Protein AF-A0A7S0YWK9-F1 (afdb_monomer)

Sequence (121 aa):
LRKTRAVGCYPKQVGDRLAYEALEDVAMSVHDALRGQTRVPFCAFNGNLDVWVDLGDKRYGIEALQKYLGISEEKCCHMGDRFTHTGNDQRARYVAMTVWVTNPVETEDYLELFLQEMGVE

Nearest PDB structures (foldseek):
  6rmw-assembly1_B  TM=9.203E-01  e=8.667E-11  Plasmodium falciparum 3D7
  6rme-assembly1_C  TM=9.430E-01  e=5.080E-10  Plasmodium falciparum 3D7
  6rme-assembly1_A  TM=9.299E-01  e=4.758E-10  Plasmodium falciparum 3D7
  6rmw-assembly2_G  TM=9.333E-01  e=7.049E-10  Plasmodium falciparum 3D7
  6rn1-assembly1_A-2  TM=9.306E-01  e=7.049E-10  Plasmodium falciparum 3D7

InterPro domains:
  IPR009453 IMP-specific 5-nucleotidase [PF06437] (1-111)
  IPR009453 IMP-specific 5-nucleotidase [PTHR28213] (1-118)
  IPR023214 HAD superfamily [G3DSA:3.40.50.1000] (11-119)
  IPR036412 HAD-like superfamily [SSF56784] (45-105)

Foldseek 3Di:
DDDPFKDKFADPDPPDADDQVVLVVVLVVVCVVCVVVDPFDWAWARPSRMTMIGRDAVCVVVVVVCVVVVHAQARAEDEDEACDPRRRCVVNVVRHHYDYDDDVVVVVVVVVVVCVVVVND

Organism: NCBI:txid464990

Mean predicted aligned error: 3.83 Å

Solvent-accessible surface area (backbone atoms only — not comparable to full-atom values): 6914 Å² total; per-residue (Å²): 90,82,57,98,60,33,41,37,52,66,62,88,53,91,87,59,73,61,57,58,68,58,31,46,51,52,18,50,50,51,52,58,72,46,57,87,72,58,89,73,59,60,36,45,17,47,70,74,63,31,29,40,36,34,69,37,52,48,31,63,56,51,55,49,49,27,64,73,71,72,47,56,47,95,78,36,77,45,77,42,48,51,71,49,99,36,25,66,42,45,52,32,59,81,60,24,48,67,48,84,38,92,49,72,65,55,48,50,56,53,51,52,52,51,34,54,77,68,71,53,131

Radius of gyration: 16.88 Å; Cα contacts (8 Å, |Δi|>4): 163; chains: 1; bounding box: 36×34×45 Å

Secondary structure (DSSP, 8-state):
-B-SSEEEE--SSTT----HHHHHHHHHHHHHHHTTT--S-EEEEE-SS-EEEEES-HHHHHHHHHHHHT--GGG-EEEES--STT-SSTTGGGTSEEEE-SSHHHHHHHHHHHHHHTT--

Structure (mmCIF, N/CA/C/O backbone):
data_AF-A0A7S0YWK9-F1
#
_entry.id   AF-A0A7S0YWK9-F1
#
loop_
_atom_site.group_PDB
_atom_site.id
_atom_site.type_symbol
_atom_site.label_atom_id
_atom_site.label_alt_id
_atom_site.label_comp_id
_atom_site.label_asym_id
_atom_site.label_entity_id
_atom_site.label_seq_id
_atom_site.pdbx_PDB_ins_code
_atom_site.Cartn_x
_atom_site.Cartn_y
_atom_site.Cartn_z
_atom_site.occupancy
_atom_site.B_iso_or_equiv
_atom_site.auth_seq_id
_atom_site.auth_comp_id
_atom_site.auth_asym_id
_atom_site.auth_atom_id
_atom_site.pdbx_PDB_model_num
ATOM 1 N N . LEU A 1 1 ? 8.742 -12.601 -12.042 1.00 95.00 1 LEU A N 1
ATOM 2 C CA . LEU A 1 1 ? 8.827 -13.548 -10.907 1.00 95.00 1 LEU A CA 1
ATOM 3 C C . LEU A 1 1 ? 7.415 -13.922 -10.491 1.00 95.00 1 LEU A C 1
ATOM 5 O O . LEU A 1 1 ? 6.616 -13.023 -10.281 1.00 95.00 1 LEU A O 1
ATOM 9 N N . ARG A 1 2 ? 7.088 -15.212 -10.394 1.00 97.75 2 ARG A N 1
ATOM 10 C CA . ARG A 1 2 ? 5.771 -15.670 -9.926 1.00 97.75 2 ARG A CA 1
ATOM 11 C C . ARG A 1 2 ? 5.894 -16.200 -8.499 1.00 97.75 2 ARG A C 1
ATOM 13 O O . ARG A 1 2 ? 6.766 -17.018 -8.231 1.00 97.75 2 ARG A O 1
ATOM 20 N N . LYS A 1 3 ? 5.026 -15.728 -7.610 1.00 97.75 3 LYS A N 1
ATOM 21 C CA . LYS A 1 3 ? 4.834 -16.201 -6.233 1.00 97.75 3 LYS A CA 1
ATOM 22 C C . LYS A 1 3 ? 3.447 -16.849 -6.118 1.00 97.75 3 LYS A C 1
ATOM 24 O O . LYS A 1 3 ? 2.655 -16.809 -7.058 1.00 97.75 3 LYS A O 1
ATOM 29 N N . THR A 1 4 ? 3.126 -17.408 -4.952 1.00 97.75 4 THR A N 1
ATOM 30 C CA . THR A 1 4 ? 1.831 -18.064 -4.695 1.00 97.75 4 THR A CA 1
ATOM 31 C C . THR A 1 4 ? 0.629 -17.136 -4.910 1.00 97.75 4 THR A C 1
ATOM 33 O O . THR A 1 4 ? -0.391 -17.578 -5.428 1.00 97.75 4 THR A O 1
ATOM 36 N N . ARG A 1 5 ? 0.738 -15.858 -4.519 1.00 96.62 5 ARG A N 1
ATOM 37 C CA . ARG A 1 5 ? -0.351 -14.861 -4.591 1.00 96.62 5 ARG A CA 1
ATOM 38 C C . ARG A 1 5 ? 0.077 -13.531 -5.217 1.00 96.62 5 ARG A C 1
ATOM 40 O O . ARG A 1 5 ? -0.562 -12.516 -4.982 1.00 96.62 5 ARG A O 1
ATOM 47 N N . ALA A 1 6 ? 1.167 -13.545 -5.977 1.00 97.56 6 ALA A N 1
ATOM 48 C CA . ALA A 1 6 ? 1.706 -12.346 -6.599 1.00 97.56 6 ALA A CA 1
ATOM 49 C C . ALA A 1 6 ? 2.503 -12.676 -7.861 1.00 97.56 6 ALA A C 1
ATOM 51 O O . ALA A 1 6 ? 3.098 -13.754 -7.970 1.00 97.56 6 ALA A O 1
ATOM 52 N N . VAL A 1 7 ? 2.576 -11.734 -8.793 1.00 97.88 7 VAL A N 1
ATOM 53 C CA . VAL A 1 7 ? 3.496 -11.783 -9.932 1.00 97.88 7 VAL A CA 1
ATOM 54 C C . VAL A 1 7 ? 4.173 -10.429 -10.102 1.00 97.88 7 VAL A C 1
ATOM 56 O O . VAL A 1 7 ? 3.531 -9.399 -9.952 1.00 97.88 7 VAL A O 1
ATOM 59 N N . GLY A 1 8 ? 5.473 -10.436 -10.386 1.00 96.94 8 GLY A N 1
ATOM 60 C CA . GLY A 1 8 ? 6.278 -9.222 -10.516 1.00 96.94 8 GLY A CA 1
ATOM 61 C C . GLY A 1 8 ? 7.078 -9.161 -11.814 1.00 96.94 8 GLY A C 1
ATOM 62 O O . GLY A 1 8 ? 7.645 -10.173 -12.247 1.00 96.94 8 GLY A O 1
ATOM 63 N N . CYS A 1 9 ? 7.154 -7.977 -12.409 1.00 94.75 9 CYS A N 1
ATOM 64 C CA . CYS A 1 9 ? 8.068 -7.603 -13.484 1.00 94.75 9 CYS A CA 1
ATOM 65 C C . CYS A 1 9 ? 9.209 -6.779 -12.879 1.00 9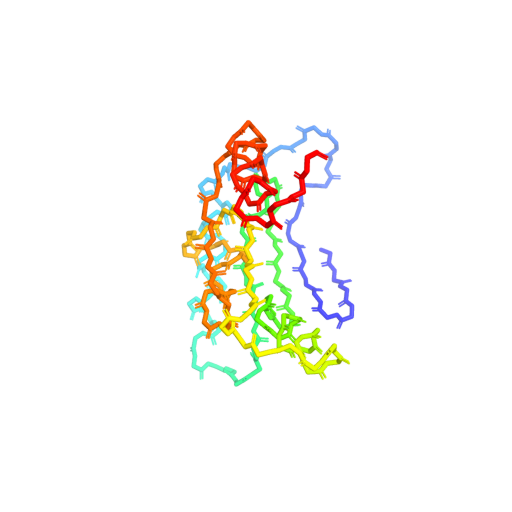4.75 9 CYS A C 1
ATOM 67 O O . CYS A 1 9 ? 8.946 -5.778 -12.226 1.00 94.75 9 CYS A O 1
ATOM 69 N N . TYR A 1 10 ? 10.457 -7.206 -13.059 1.00 94.44 10 TYR A N 1
ATOM 70 C CA . TYR A 1 10 ? 11.623 -6.600 -12.410 1.00 94.44 10 TYR A CA 1
ATOM 71 C C . TYR A 1 10 ? 12.865 -6.741 -13.308 1.00 94.44 10 TYR A C 1
ATOM 73 O O . TYR A 1 10 ? 12.918 -7.683 -14.115 1.00 94.44 10 TYR A O 1
ATOM 81 N N . PRO A 1 11 ? 13.861 -5.844 -13.191 1.00 93.69 11 PRO A N 1
ATOM 82 C CA . PRO A 1 11 ? 15.120 -5.958 -13.924 1.00 93.69 11 PRO A CA 1
ATOM 83 C C . PRO A 1 11 ? 15.876 -7.232 -13.523 1.00 93.69 11 PRO A C 1
ATOM 85 O O . PRO A 1 11 ? 15.973 -7.575 -12.345 1.00 93.69 11 PRO A O 1
ATOM 88 N N . LYS A 1 12 ? 16.414 -7.963 -14.509 1.00 90.75 12 LYS A N 1
ATOM 89 C CA . LYS A 1 12 ? 17.137 -9.222 -14.252 1.00 90.75 12 LYS A CA 1
ATOM 90 C C . LYS A 1 12 ? 18.590 -9.009 -13.835 1.00 90.75 12 LYS A C 1
ATOM 92 O O . LYS A 1 12 ? 19.122 -9.857 -13.123 1.00 90.75 12 LYS A O 1
ATOM 97 N N . GLN A 1 13 ? 19.233 -7.945 -14.314 1.00 92.38 13 GLN A N 1
ATOM 98 C CA . GLN A 1 13 ? 20.626 -7.645 -13.991 1.00 92.38 13 GLN A CA 1
ATOM 99 C C . GLN A 1 13 ? 20.698 -6.557 -12.922 1.00 92.38 13 GLN A C 1
ATOM 101 O O . GLN A 1 13 ? 19.857 -5.661 -12.856 1.00 92.38 13 GLN A O 1
ATOM 106 N N . VAL A 1 14 ? 21.712 -6.646 -12.065 1.00 84.25 14 VAL A N 1
ATOM 107 C CA . VAL A 1 14 ? 21.959 -5.638 -11.031 1.00 84.25 14 VAL A CA 1
ATOM 108 C C . VAL A 1 14 ? 22.387 -4.336 -11.705 1.00 84.25 14 VAL A C 1
ATOM 110 O O . VAL A 1 14 ? 23.319 -4.333 -12.500 1.00 84.25 14 VAL A O 1
ATOM 113 N N . GLY A 1 15 ? 21.720 -3.234 -11.363 1.00 86.00 15 GLY A N 1
ATOM 114 C CA . GLY A 1 15 ? 21.997 -1.907 -11.923 1.00 86.00 15 GLY A CA 1
ATOM 115 C C . GLY A 1 15 ? 21.112 -1.529 -13.112 1.00 86.00 15 GLY A C 1
ATOM 116 O O . GLY A 1 15 ? 20.970 -0.335 -13.379 1.00 86.00 15 GLY A O 1
ATOM 117 N N . ASP A 1 16 ? 20.454 -2.499 -13.755 1.00 91.44 16 ASP A N 1
ATOM 118 C CA . ASP A 1 16 ? 19.457 -2.215 -14.786 1.00 91.44 16 ASP A CA 1
ATOM 119 C C . ASP A 1 16 ? 18.263 -1.474 -14.182 1.00 91.44 16 ASP A C 1
ATOM 121 O O . ASP A 1 16 ? 17.774 -1.801 -13.095 1.00 91.44 16 ASP A O 1
ATOM 125 N N . ARG A 1 17 ? 17.761 -0.485 -14.924 1.00 91.94 17 ARG A N 1
ATOM 126 C CA . ARG A 1 17 ? 16.553 0.258 -14.576 1.00 91.94 17 ARG A CA 1
ATOM 127 C C . ARG A 1 17 ? 15.591 0.245 -15.745 1.00 91.94 17 ARG A C 1
ATOM 129 O O . ARG A 1 17 ? 15.970 0.513 -16.882 1.00 91.94 17 ARG A O 1
ATOM 136 N N . LEU A 1 18 ? 14.338 -0.051 -15.438 1.00 91.88 18 LEU A N 1
ATOM 137 C CA . LEU A 1 18 ? 13.230 0.200 -16.344 1.00 91.88 18 LEU A CA 1
ATOM 138 C C . LEU A 1 18 ? 12.832 1.672 -16.200 1.00 91.88 18 LEU A C 1
ATOM 140 O O . LEU A 1 18 ? 12.905 2.227 -15.103 1.00 91.88 18 LEU A O 1
ATOM 144 N N . ALA A 1 19 ? 12.454 2.310 -17.308 1.00 94.75 19 ALA A N 1
ATOM 145 C CA . ALA A 1 19 ? 11.955 3.682 -17.274 1.00 94.75 19 ALA A CA 1
ATOM 146 C C . ALA A 1 19 ? 10.701 3.753 -16.393 1.00 94.75 19 ALA A C 1
ATOM 148 O O . ALA A 1 19 ? 9.846 2.865 -16.464 1.00 94.75 19 ALA A O 1
ATOM 149 N N . TYR A 1 20 ? 10.586 4.802 -15.580 1.00 93.62 20 TYR A N 1
ATOM 150 C CA . TYR A 1 20 ? 9.477 4.954 -14.639 1.00 93.62 20 TYR A CA 1
ATOM 151 C C . TYR A 1 20 ? 8.124 4.939 -15.364 1.00 93.62 20 TYR A C 1
ATOM 153 O O . TYR A 1 20 ? 7.189 4.265 -14.944 1.00 93.62 20 TYR A O 1
ATOM 161 N N . GLU A 1 21 ? 8.052 5.617 -16.506 1.00 95.19 21 GLU A N 1
ATOM 162 C CA . GLU A 1 21 ? 6.875 5.710 -17.365 1.00 95.19 21 GLU A CA 1
ATOM 163 C C . GLU A 1 21 ? 6.478 4.347 -17.940 1.00 95.19 21 GLU A C 1
ATOM 165 O O . GLU A 1 21 ? 5.294 4.056 -18.075 1.00 95.19 21 GLU A O 1
ATOM 170 N N . ALA A 1 22 ? 7.454 3.480 -18.226 1.00 95.50 22 ALA A N 1
ATOM 171 C CA . ALA A 1 22 ? 7.178 2.118 -18.670 1.00 95.50 22 ALA A CA 1
ATOM 172 C C . ALA A 1 22 ? 6.607 1.258 -17.532 1.00 95.50 22 ALA A C 1
ATOM 174 O O . ALA A 1 22 ? 5.738 0.424 -17.766 1.00 95.50 22 ALA A O 1
ATOM 175 N N . LEU A 1 23 ? 7.064 1.460 -16.292 1.00 95.88 23 LEU A N 1
ATOM 176 C CA . LEU A 1 23 ? 6.503 0.774 -15.124 1.00 95.88 23 LEU A CA 1
ATOM 177 C C . LEU A 1 23 ? 5.068 1.243 -14.833 1.00 95.88 23 LEU A C 1
ATOM 179 O O . LEU A 1 23 ? 4.202 0.412 -14.554 1.00 95.88 23 LEU A O 1
ATOM 183 N N . GLU A 1 24 ? 4.796 2.545 -14.958 1.00 95.62 24 GLU A N 1
ATOM 184 C CA . GLU A 1 24 ? 3.433 3.093 -14.895 1.00 95.62 24 GLU A CA 1
ATOM 185 C C . GLU A 1 24 ? 2.523 2.467 -15.956 1.00 95.62 24 GLU A C 1
ATOM 187 O O . GLU A 1 24 ? 1.448 1.963 -15.625 1.00 95.62 24 GLU A O 1
ATOM 192 N N . ASP A 1 25 ? 2.976 2.436 -17.212 1.00 96.69 25 ASP A N 1
ATOM 193 C CA . ASP A 1 25 ? 2.210 1.874 -18.325 1.00 96.69 25 ASP A CA 1
ATOM 194 C C . ASP A 1 25 ? 1.907 0.383 -18.123 1.00 96.69 25 ASP A C 1
ATOM 196 O O . ASP A 1 25 ? 0.774 -0.058 -18.321 1.00 96.69 25 ASP A O 1
ATOM 200 N N . VAL A 1 26 ? 2.874 -0.398 -17.628 1.00 96.88 26 VAL A N 1
ATOM 201 C CA . VAL A 1 26 ? 2.660 -1.816 -17.298 1.00 96.88 26 VAL A CA 1
ATOM 202 C C . VAL A 1 26 ? 1.616 -1.973 -16.190 1.00 96.88 26 VAL A C 1
ATOM 204 O O . VAL A 1 26 ? 0.705 -2.794 -16.327 1.00 96.88 26 VAL A O 1
ATOM 207 N N . ALA A 1 27 ? 1.704 -1.201 -15.102 1.00 96.62 27 ALA A N 1
ATOM 208 C CA . ALA A 1 27 ? 0.735 -1.281 -14.008 1.00 96.62 27 ALA A CA 1
ATOM 209 C C . ALA A 1 27 ? -0.681 -0.888 -14.473 1.00 96.62 27 ALA A C 1
ATOM 211 O O . ALA A 1 27 ? -1.650 -1.593 -14.175 1.00 96.62 27 ALA A O 1
ATOM 212 N N . MET A 1 28 ? -0.809 0.191 -15.252 1.00 96.50 28 MET A N 1
ATOM 213 C CA . MET A 1 28 ? -2.083 0.633 -15.830 1.00 96.50 28 MET A CA 1
ATOM 214 C C . MET A 1 28 ? -2.658 -0.381 -16.823 1.00 96.50 28 MET A C 1
ATOM 216 O O . MET A 1 28 ? -3.854 -0.674 -16.771 1.00 96.50 28 MET A O 1
ATOM 220 N N . SER A 1 29 ? -1.815 -0.962 -17.676 1.00 97.19 29 SER A N 1
ATOM 221 C CA . SER A 1 29 ? -2.212 -1.982 -18.649 1.00 97.19 29 SER A CA 1
ATOM 222 C C . SER A 1 29 ? -2.770 -3.230 -17.969 1.00 97.19 29 SER A C 1
ATOM 224 O O . SER A 1 29 ? -3.771 -3.782 -18.420 1.00 97.19 29 SER A O 1
ATOM 226 N N . VAL A 1 30 ? -2.180 -3.663 -16.847 1.00 96.38 30 VAL A N 1
ATOM 227 C CA . VAL A 1 30 ? -2.724 -4.781 -16.058 1.00 96.38 30 VAL A CA 1
ATOM 228 C C . VAL A 1 30 ? -4.092 -4.430 -15.472 1.00 96.38 30 VAL A C 1
ATOM 230 O O . VAL A 1 30 ? -5.008 -5.254 -15.532 1.00 96.38 30 VAL A O 1
ATOM 233 N N . HIS A 1 31 ? -4.253 -3.220 -14.924 1.00 94.25 31 HIS A N 1
ATOM 234 C CA . HIS A 1 31 ? -5.546 -2.766 -14.399 1.00 94.25 31 HIS A CA 1
ATOM 235 C C . HIS A 1 31 ? -6.636 -2.772 -15.464 1.00 94.25 31 HIS A C 1
ATOM 237 O O . HIS A 1 31 ? -7.746 -3.220 -15.182 1.00 94.25 31 HIS A O 1
ATOM 243 N N . ASP A 1 32 ? -6.334 -2.280 -16.664 1.00 95.69 32 ASP A N 1
ATOM 244 C CA . ASP A 1 32 ? -7.290 -2.247 -17.769 1.00 95.69 32 ASP A CA 1
ATOM 245 C C . ASP A 1 32 ? -7.616 -3.657 -18.277 1.00 95.69 32 ASP A C 1
ATOM 247 O O . ASP A 1 32 ? -8.785 -4.034 -18.351 1.00 95.69 32 ASP A O 1
ATOM 251 N N . ALA A 1 33 ? -6.594 -4.491 -18.493 1.00 96.31 33 ALA A N 1
ATOM 252 C CA . ALA A 1 33 ? -6.764 -5.859 -18.976 1.00 96.31 33 ALA A CA 1
ATOM 253 C C . ALA A 1 33 ? -7.585 -6.745 -18.024 1.00 96.31 33 ALA A C 1
ATOM 255 O O . ALA A 1 33 ? -8.312 -7.628 -18.476 1.00 96.31 33 ALA A O 1
ATOM 256 N N . LEU A 1 34 ? -7.480 -6.534 -16.708 1.00 94.69 34 LEU A N 1
ATOM 257 C CA . LEU A 1 34 ? -8.232 -7.297 -15.705 1.00 94.69 34 LEU A CA 1
ATOM 258 C C . LEU A 1 34 ? -9.582 -6.663 -15.343 1.00 94.69 34 LEU A C 1
ATOM 260 O O . LEU A 1 34 ? -10.392 -7.293 -14.651 1.00 94.69 34 LEU A O 1
ATOM 264 N N . ARG A 1 35 ? -9.862 -5.438 -15.805 1.00 90.69 35 ARG A N 1
ATOM 265 C CA . ARG A 1 35 ? -11.101 -4.720 -15.494 1.00 90.69 35 ARG A CA 1
ATOM 266 C C . ARG A 1 35 ? -12.311 -5.504 -15.997 1.00 90.69 35 ARG A C 1
ATOM 268 O O . ARG A 1 35 ? -12.448 -5.791 -17.180 1.00 90.69 35 ARG A O 1
ATOM 275 N N . GLY A 1 36 ? -13.205 -5.867 -15.078 1.00 91.50 36 GLY A N 1
ATOM 276 C CA . GLY A 1 36 ? -14.413 -6.639 -15.391 1.00 91.50 36 GLY A CA 1
ATOM 277 C C . GLY A 1 36 ? -14.169 -8.111 -15.751 1.00 91.50 36 GLY A C 1
ATOM 278 O O . GLY A 1 36 ? -15.135 -8.859 -15.867 1.00 91.50 36 GLY A O 1
ATOM 279 N N . GLN A 1 37 ? -12.911 -8.550 -15.864 1.00 94.56 37 GLN A N 1
ATOM 280 C CA . GLN A 1 37 ? -12.554 -9.940 -16.170 1.00 94.56 37 GLN A CA 1
ATOM 281 C C . GLN A 1 37 ? -12.525 -10.831 -14.924 1.00 94.56 37 GLN A C 1
ATOM 283 O O . GLN A 1 37 ? -12.631 -12.051 -15.016 1.00 94.56 37 GLN A O 1
ATOM 288 N N . THR A 1 38 ? -12.376 -10.237 -13.739 1.00 93.12 38 THR A N 1
ATOM 289 C CA . THR A 1 38 ? -12.314 -10.967 -12.472 1.00 93.12 38 THR A CA 1
ATOM 290 C C . THR A 1 38 ? -13.048 -10.230 -11.361 1.00 93.12 38 THR A C 1
ATOM 292 O O . THR A 1 38 ? -13.150 -9.004 -11.355 1.00 93.12 38 THR A O 1
ATOM 295 N N . ARG A 1 39 ? -13.559 -11.002 -10.398 1.00 92.50 39 ARG A N 1
ATOM 296 C CA . ARG A 1 39 ? -14.094 -10.495 -9.124 1.00 92.50 39 ARG A CA 1
ATOM 297 C C . ARG A 1 39 ? -13.091 -10.621 -7.980 1.00 92.50 39 ARG A C 1
ATOM 299 O O . ARG A 1 39 ? -13.368 -10.154 -6.881 1.00 92.50 39 ARG A O 1
ATOM 306 N N . VAL A 1 40 ? -11.960 -11.288 -8.218 1.00 92.88 40 VAL A N 1
ATOM 307 C CA . VAL A 1 40 ? -10.892 -11.421 -7.228 1.00 92.88 40 VAL A CA 1
ATOM 308 C C . VAL A 1 40 ? -10.215 -10.058 -7.080 1.00 92.88 40 VAL A C 1
ATOM 310 O O . VAL A 1 40 ? -9.733 -9.530 -8.083 1.00 92.88 40 VAL A O 1
ATOM 313 N N . PRO A 1 41 ? -10.168 -9.482 -5.868 1.00 93.56 41 PRO A N 1
ATOM 314 C CA . PRO A 1 41 ? -9.462 -8.231 -5.635 1.00 93.56 41 PRO A CA 1
ATOM 315 C C . PRO A 1 41 ? -7.974 -8.383 -5.945 1.00 93.56 41 PRO A C 1
ATOM 317 O O . PRO A 1 41 ? -7.372 -9.414 -5.635 1.00 93.56 41 PRO A O 1
ATOM 320 N N . PHE A 1 42 ? -7.378 -7.355 -6.534 1.00 95.06 42 PHE A N 1
ATOM 321 C CA . PHE A 1 42 ? -5.955 -7.322 -6.838 1.00 95.06 42 PHE A CA 1
ATOM 322 C C . PHE A 1 42 ? -5.423 -5.891 -6.778 1.00 95.06 42 PHE A C 1
ATOM 324 O O . PHE A 1 42 ? -6.182 -4.924 -6.887 1.00 95.06 42 PHE A O 1
ATOM 331 N N . CYS A 1 43 ? -4.106 -5.770 -6.658 1.00 95.19 43 CYS A N 1
ATOM 332 C CA . CYS A 1 43 ? -3.391 -4.508 -6.721 1.00 95.19 43 CYS A CA 1
ATOM 333 C C . CYS A 1 43 ? -2.215 -4.652 -7.688 1.00 95.19 43 CYS A C 1
ATOM 335 O O . CYS A 1 43 ? -1.243 -5.335 -7.377 1.00 95.19 43 CYS A O 1
ATOM 337 N N . ALA A 1 44 ? -2.323 -4.036 -8.869 1.00 96.44 44 ALA A N 1
ATOM 338 C CA . ALA A 1 44 ? -1.184 -3.814 -9.753 1.00 96.44 44 ALA A CA 1
ATOM 339 C C . ALA A 1 44 ? -0.573 -2.446 -9.432 1.00 96.44 44 ALA A C 1
ATOM 341 O O . ALA A 1 44 ? -1.282 -1.439 -9.473 1.00 96.44 44 ALA A O 1
ATOM 342 N N . PHE A 1 45 ? 0.709 -2.397 -9.088 1.00 96.81 45 PHE A N 1
ATOM 343 C CA . PHE A 1 45 ? 1.346 -1.156 -8.661 1.00 96.81 45 PHE A CA 1
ATOM 344 C C . PHE A 1 45 ? 2.777 -1.010 -9.165 1.00 96.81 45 PHE A C 1
ATOM 346 O O . PHE A 1 45 ? 3.495 -1.995 -9.351 1.00 96.81 45 PHE A O 1
ATOM 353 N N .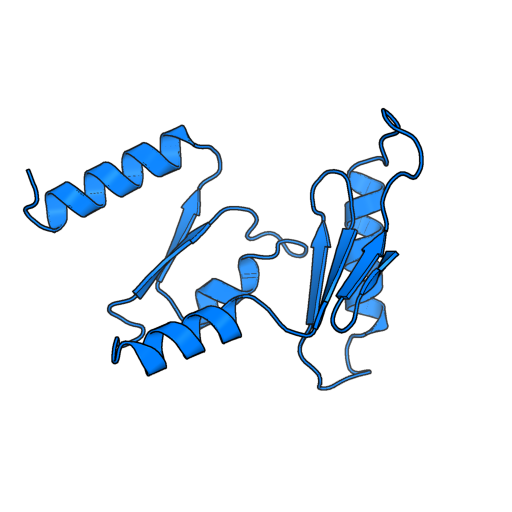 ASN A 1 46 ? 3.176 0.245 -9.366 1.00 95.50 46 ASN A N 1
ATOM 354 C CA . ASN A 1 46 ? 4.543 0.627 -9.693 1.00 95.50 46 ASN A CA 1
ATOM 355 C C . ASN A 1 46 ? 5.357 0.768 -8.397 1.00 95.50 46 ASN A C 1
ATOM 357 O O . ASN A 1 46 ? 5.131 1.685 -7.607 1.00 95.50 46 ASN A O 1
ATOM 361 N N . GLY A 1 47 ? 6.313 -0.135 -8.187 1.00 92.38 47 GLY A N 1
ATOM 362 C CA . GLY A 1 47 ? 7.248 -0.134 -7.062 1.00 92.38 47 GLY A CA 1
ATOM 363 C C . GLY A 1 47 ? 8.484 0.742 -7.291 1.00 92.38 47 GLY A C 1
ATOM 364 O O . GLY A 1 47 ? 9.500 0.555 -6.627 1.00 92.38 47 GLY A O 1
ATOM 365 N N . ASN A 1 48 ? 8.424 1.683 -8.241 1.00 90.38 48 ASN A N 1
ATOM 366 C CA . ASN A 1 48 ? 9.488 2.600 -8.671 1.00 90.38 48 ASN A CA 1
ATOM 367 C C . ASN A 1 48 ? 10.608 1.946 -9.503 1.00 90.38 48 ASN A C 1
ATOM 369 O O . ASN A 1 48 ? 11.095 2.549 -10.454 1.00 90.38 48 ASN A O 1
ATOM 373 N N . LEU A 1 49 ? 11.015 0.718 -9.170 1.00 92.62 49 LEU A N 1
ATOM 374 C CA . LEU A 1 49 ? 12.027 -0.052 -9.915 1.00 92.62 49 LEU A CA 1
ATOM 375 C C . LEU A 1 49 ? 11.492 -1.377 -10.474 1.00 92.62 49 LEU A C 1
ATOM 377 O O . LEU A 1 49 ? 12.186 -2.065 -11.225 1.00 92.62 49 LEU A O 1
ATOM 381 N N . ASP A 1 50 ? 10.269 -1.736 -10.107 1.00 95.19 50 ASP A N 1
ATOM 382 C CA . ASP A 1 50 ? 9.573 -2.940 -10.525 1.00 95.19 50 ASP A CA 1
ATOM 383 C C . ASP A 1 50 ? 8.058 -2.687 -10.589 1.00 95.19 50 ASP A C 1
ATOM 385 O O . ASP A 1 50 ? 7.557 -1.630 -10.205 1.00 95.19 50 ASP A O 1
ATOM 389 N N . VAL A 1 51 ? 7.319 -3.653 -11.129 1.00 97.00 51 VAL A N 1
ATOM 390 C CA . VAL A 1 51 ? 5.856 -3.695 -11.044 1.00 97.00 51 VAL A CA 1
ATOM 391 C C . VAL A 1 51 ? 5.459 -4.998 -10.392 1.00 97.00 51 VAL A C 1
ATOM 393 O O . VAL A 1 51 ? 5.944 -6.062 -10.784 1.00 97.00 51 VAL A O 1
ATOM 396 N N . TRP A 1 52 ? 4.523 -4.925 -9.457 1.00 97.38 52 TRP A N 1
ATOM 397 C CA . TRP A 1 52 ? 3.932 -6.093 -8.821 1.00 97.38 52 TRP A CA 1
ATOM 398 C C . TRP A 1 52 ? 2.423 -6.102 -8.990 1.00 97.38 52 TRP A C 1
ATOM 400 O O . TRP A 1 52 ? 1.776 -5.061 -9.047 1.00 97.38 52 TRP A O 1
ATOM 410 N N . VAL A 1 53 ? 1.879 -7.310 -9.091 1.00 97.19 53 VAL A N 1
ATOM 411 C CA . VAL A 1 53 ? 0.450 -7.593 -9.113 1.00 97.19 53 VAL A CA 1
ATOM 412 C C . VAL A 1 53 ? 0.170 -8.582 -7.996 1.00 97.19 53 VAL A C 1
ATOM 414 O O . VAL A 1 53 ? 0.491 -9.769 -8.121 1.00 97.19 53 VAL A O 1
ATOM 417 N N . ASP A 1 54 ? -0.416 -8.088 -6.915 1.00 96.81 54 ASP A N 1
ATOM 418 C CA . ASP A 1 54 ? -0.774 -8.876 -5.741 1.00 96.81 54 ASP A CA 1
ATOM 419 C C . ASP A 1 54 ? -2.254 -9.268 -5.783 1.00 96.81 54 ASP A C 1
ATOM 421 O O . ASP A 1 54 ? -3.106 -8.491 -6.215 1.00 96.81 54 ASP A O 1
ATOM 425 N N . LEU A 1 55 ? -2.577 -10.481 -5.322 1.00 96.06 55 LEU A N 1
ATOM 426 C CA . LEU A 1 55 ? -3.956 -10.879 -5.036 1.00 96.06 55 LEU A CA 1
ATOM 427 C C . LEU A 1 55 ? -4.371 -10.295 -3.682 1.00 96.06 55 LEU A C 1
ATOM 429 O O . LEU A 1 55 ? -3.888 -10.735 -2.636 1.00 96.06 55 LEU A O 1
ATOM 433 N N . GLY A 1 56 ? -5.298 -9.344 -3.713 1.00 94.62 56 GLY A N 1
ATOM 434 C CA . GLY A 1 56 ? -5.663 -8.484 -2.591 1.00 94.62 56 GLY A CA 1
ATOM 435 C C . GLY A 1 56 ? -5.142 -7.054 -2.745 1.00 94.62 56 GLY A C 1
ATOM 436 O O . GLY A 1 56 ? -4.406 -6.724 -3.670 1.00 94.62 56 GLY A O 1
ATOM 437 N N . ASP A 1 57 ? -5.559 -6.199 -1.819 1.00 94.31 57 ASP A N 1
ATOM 438 C CA . ASP A 1 57 ? -5.087 -4.826 -1.658 1.00 94.31 57 ASP A CA 1
ATOM 439 C C . ASP A 1 57 ? -4.960 -4.504 -0.157 1.00 94.31 57 ASP A C 1
ATOM 441 O O . ASP A 1 57 ? -5.399 -5.285 0.698 1.00 94.31 57 ASP A O 1
ATOM 445 N N . LYS A 1 58 ? -4.336 -3.368 0.179 1.00 95.50 58 LYS A N 1
ATOM 446 C CA . LYS A 1 58 ? -4.045 -3.005 1.576 1.00 95.50 58 LYS A CA 1
ATOM 447 C C . LYS A 1 58 ? -5.297 -2.846 2.446 1.00 95.50 58 LYS A C 1
ATOM 449 O O . LYS A 1 58 ? -5.200 -3.076 3.651 1.00 95.50 58 LYS A O 1
ATOM 454 N N . ARG A 1 59 ? -6.470 -2.541 1.868 1.00 96.19 59 ARG A N 1
ATOM 455 C CA . ARG A 1 59 ? -7.720 -2.418 2.638 1.00 96.19 59 ARG A CA 1
ATOM 456 C C . ARG A 1 59 ? -8.008 -3.697 3.418 1.00 96.19 59 ARG A C 1
ATOM 458 O O . ARG A 1 59 ? -8.289 -3.616 4.605 1.00 96.19 59 ARG A O 1
ATOM 465 N N . TYR A 1 60 ? -7.882 -4.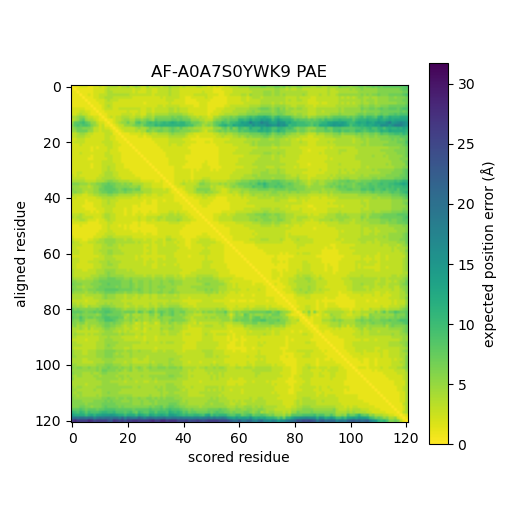864 2.786 1.00 96.19 60 TYR A N 1
ATOM 466 C CA . TYR A 1 60 ? -8.209 -6.133 3.446 1.00 96.19 60 TYR A CA 1
ATOM 467 C C . TYR A 1 60 ? -7.309 -6.420 4.651 1.00 96.19 60 TYR A C 1
ATOM 469 O O . TYR A 1 60 ? -7.750 -7.025 5.625 1.00 96.19 60 TYR A O 1
ATOM 477 N N . GLY A 1 61 ? -6.046 -5.987 4.594 1.00 96.44 61 GLY A N 1
ATOM 478 C CA . GLY A 1 61 ? -5.129 -6.083 5.728 1.00 96.44 61 GLY A CA 1
ATOM 479 C C . GLY A 1 61 ? -5.543 -5.164 6.876 1.00 96.44 61 GLY A C 1
ATOM 480 O O . GLY A 1 61 ? -5.556 -5.593 8.028 1.00 96.44 61 GLY A O 1
ATOM 481 N N . ILE A 1 62 ? -5.935 -3.929 6.557 1.00 97.69 62 ILE A N 1
ATOM 482 C CA . ILE A 1 62 ? -6.392 -2.939 7.538 1.00 97.69 62 ILE A CA 1
ATOM 483 C C . ILE A 1 62 ? -7.696 -3.397 8.207 1.00 97.69 62 ILE A C 1
ATOM 485 O O . ILE A 1 62 ? -7.748 -3.459 9.433 1.00 97.69 62 ILE A O 1
ATOM 489 N N . GLU A 1 63 ? -8.704 -3.813 7.435 1.00 97.56 63 GLU A N 1
ATOM 490 C CA . GLU A 1 63 ? -9.972 -4.351 7.959 1.00 97.56 63 GLU A CA 1
ATOM 491 C C . GLU A 1 63 ? -9.739 -5.574 8.860 1.00 97.56 63 GLU A C 1
ATOM 493 O O . GLU A 1 63 ? -10.360 -5.722 9.916 1.00 97.56 63 GLU A O 1
ATOM 498 N N . ALA A 1 64 ? -8.818 -6.464 8.466 1.00 97.94 64 ALA A N 1
ATOM 499 C CA . ALA A 1 64 ? -8.468 -7.629 9.269 1.00 97.94 64 ALA A CA 1
ATOM 500 C C . ALA A 1 64 ? -7.846 -7.230 10.616 1.00 97.94 64 ALA A C 1
ATOM 502 O O . ALA A 1 64 ? -8.213 -7.806 11.641 1.00 97.94 64 ALA A O 1
ATOM 503 N N . LEU A 1 65 ? -6.948 -6.239 10.630 1.00 98.19 65 LEU A N 1
ATOM 504 C CA . LEU A 1 65 ? -6.335 -5.714 11.854 1.00 98.19 65 LEU A CA 1
ATOM 505 C C . LEU A 1 65 ? -7.357 -5.006 12.748 1.00 98.19 65 LEU A C 1
ATOM 507 O O . LEU A 1 65 ? -7.398 -5.275 13.946 1.00 98.19 65 LEU A O 1
ATOM 511 N N . GLN A 1 66 ? -8.217 -4.164 12.174 1.00 98.12 66 GLN A N 1
ATOM 512 C CA . GLN A 1 66 ? -9.313 -3.499 12.884 1.00 98.12 66 GLN A CA 1
ATOM 513 C C . GLN A 1 66 ? -10.222 -4.514 13.579 1.00 98.12 66 GLN A C 1
ATOM 515 O O . GLN A 1 66 ? -10.458 -4.421 14.784 1.00 98.12 66 GLN A O 1
ATOM 520 N N . LYS A 1 67 ? -10.659 -5.548 12.848 1.00 98.06 67 LYS A N 1
ATOM 521 C CA . LYS A 1 67 ? -11.482 -6.628 13.401 1.00 98.06 67 LYS A CA 1
ATOM 522 C C . LYS A 1 67 ? -10.752 -7.414 14.487 1.00 98.06 67 LYS A C 1
ATOM 524 O O . LYS A 1 67 ? -11.359 -7.744 15.502 1.00 98.06 67 LYS A O 1
ATOM 529 N N . TYR A 1 68 ? -9.480 -7.737 14.268 1.00 98.31 68 TYR A N 1
ATOM 530 C CA . TYR A 1 68 ? -8.676 -8.504 15.218 1.00 98.31 68 TYR A CA 1
ATOM 531 C C . TYR A 1 68 ? -8.463 -7.749 16.537 1.00 98.31 68 TYR A C 1
ATOM 533 O O . TYR A 1 68 ? -8.552 -8.349 17.604 1.00 98.31 68 TYR A O 1
ATOM 541 N N . LEU A 1 69 ? -8.224 -6.437 16.467 1.00 98.19 69 LEU A N 1
ATOM 542 C CA . LEU A 1 69 ? -7.980 -5.579 17.629 1.00 98.19 69 LEU A CA 1
ATOM 543 C C . LEU A 1 69 ? -9.264 -5.004 18.252 1.00 98.19 69 LEU A C 1
ATOM 545 O O . LEU A 1 69 ? -9.200 -4.395 19.316 1.00 98.19 69 LEU A O 1
ATOM 549 N N . GLY A 1 70 ? -10.422 -5.169 17.605 1.00 97.69 70 GLY A N 1
ATOM 550 C CA . GLY A 1 70 ? -11.679 -4.557 18.045 1.00 97.69 70 GLY A CA 1
ATOM 551 C C . GLY A 1 70 ? -11.693 -3.028 17.908 1.00 97.69 70 GLY A C 1
ATOM 552 O O . GLY A 1 70 ? -12.337 -2.346 18.703 1.00 97.69 70 GLY A O 1
ATOM 553 N N . ILE A 1 71 ? -10.969 -2.486 16.924 1.00 97.12 71 ILE A N 1
ATOM 554 C CA . ILE A 1 71 ? -10.859 -1.046 16.653 1.00 97.12 71 ILE A CA 1
ATOM 555 C C . ILE A 1 71 ? -11.828 -0.680 15.525 1.00 97.12 71 ILE A C 1
ATOM 557 O O . ILE A 1 71 ? -11.818 -1.307 14.469 1.00 97.12 71 ILE A O 1
ATOM 561 N N . SER A 1 72 ? -12.664 0.337 15.737 1.00 94.81 72 SER A N 1
ATOM 562 C CA . SER A 1 72 ? -13.535 0.895 14.694 1.00 94.81 72 SER A CA 1
ATOM 563 C C . SER A 1 72 ? -12.733 1.683 13.658 1.00 94.81 72 SER A C 1
ATOM 565 O O . SER A 1 72 ? -11.731 2.303 14.009 1.00 94.81 72 SER A O 1
ATOM 567 N N . GLU A 1 73 ? -13.223 1.758 12.420 1.00 93.62 73 GLU A N 1
ATOM 568 C CA . GLU A 1 73 ? -12.594 2.533 11.335 1.00 93.62 73 GLU A CA 1
ATOM 569 C C . GLU A 1 73 ? -12.290 3.986 11.743 1.00 93.62 73 GLU A C 1
ATOM 571 O O . GLU A 1 73 ? -11.204 4.491 11.483 1.00 93.62 73 GLU A O 1
ATOM 576 N N . GLU A 1 74 ? -13.191 4.622 12.498 1.00 93.44 74 GLU A N 1
ATOM 577 C CA . GLU A 1 74 ? -13.047 6.011 12.975 1.00 93.44 74 GLU A CA 1
ATOM 578 C C . GLU A 1 74 ? -11.918 6.215 13.996 1.00 93.44 74 GLU A C 1
ATOM 580 O O . GLU A 1 74 ? -11.510 7.338 14.277 1.00 93.44 74 GLU A O 1
ATOM 585 N N . LYS A 1 75 ? -11.400 5.121 14.560 1.00 93.75 75 LYS A N 1
ATOM 586 C CA . LYS A 1 75 ? -10.256 5.107 15.481 1.00 93.75 75 LYS A CA 1
ATOM 587 C C . LYS A 1 75 ? -8.999 4.544 14.814 1.00 93.75 75 LYS A C 1
ATOM 589 O O . LYS A 1 75 ? -8.048 4.181 15.500 1.00 93.75 75 LYS A O 1
ATOM 594 N N . CYS A 1 76 ? -9.005 4.424 13.489 1.00 95.88 76 CYS A N 1
ATOM 595 C CA . CYS A 1 76 ? -7.903 3.898 12.705 1.00 95.88 76 CYS A CA 1
ATOM 596 C C . CYS A 1 76 ? -7.415 4.962 11.718 1.00 95.88 76 CYS A C 1
ATOM 598 O O . CYS A 1 76 ? -8.174 5.448 10.879 1.00 95.88 76 CYS A O 1
ATOM 600 N N . CYS A 1 77 ? -6.127 5.293 11.810 1.00 95.25 77 CYS A N 1
ATOM 601 C CA . CYS A 1 77 ? -5.436 6.146 10.855 1.00 95.25 77 CYS A CA 1
ATOM 602 C C . CYS A 1 77 ? -4.372 5.320 10.125 1.00 95.25 77 CYS A C 1
ATOM 604 O O . CYS A 1 77 ? -3.548 4.652 10.750 1.00 95.25 77 CYS A O 1
ATOM 606 N N . HIS A 1 78 ? -4.404 5.356 8.801 1.00 96.75 78 HIS A N 1
ATOM 607 C CA . HIS A 1 78 ? -3.378 4.827 7.926 1.00 96.75 78 HIS A CA 1
ATOM 608 C C . HIS A 1 78 ? -2.516 5.987 7.416 1.00 96.75 78 HIS A C 1
ATOM 610 O O . HIS A 1 78 ? -3.022 6.954 6.855 1.00 96.75 78 HIS A O 1
ATOM 616 N N . MET A 1 79 ? -1.204 5.881 7.582 1.00 96.75 79 MET A N 1
ATOM 617 C CA . MET A 1 79 ? -0.244 6.804 6.985 1.00 96.75 79 MET A CA 1
ATOM 618 C C . MET A 1 79 ? 0.519 6.060 5.896 1.00 96.75 79 MET A C 1
ATOM 620 O O . MET A 1 79 ? 1.013 4.956 6.136 1.00 96.75 79 MET A O 1
ATOM 624 N N . GLY A 1 80 ? 0.586 6.643 4.705 1.00 95.19 80 GLY A N 1
ATOM 625 C CA . GLY A 1 80 ? 1.221 6.005 3.560 1.00 95.19 80 GLY A CA 1
ATOM 626 C C . GLY A 1 80 ? 1.649 7.002 2.497 1.00 95.19 80 GLY A C 1
ATOM 627 O O . GLY A 1 80 ? 1.314 8.189 2.541 1.00 95.19 80 GLY A O 1
ATOM 628 N N . ASP A 1 81 ? 2.381 6.498 1.517 1.00 91.06 81 ASP A N 1
ATOM 629 C CA . ASP A 1 81 ? 2.746 7.206 0.302 1.00 91.06 81 ASP A CA 1
ATO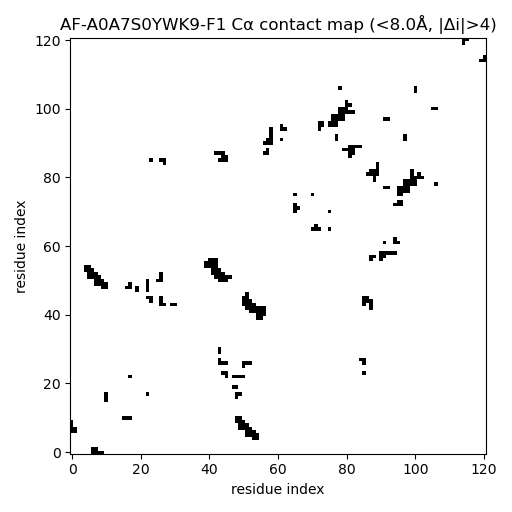M 630 C C . ASP A 1 81 ? 2.047 6.561 -0.905 1.00 91.06 81 ASP A C 1
ATOM 632 O O . ASP A 1 81 ? 1.309 5.596 -0.773 1.00 91.06 81 ASP A O 1
ATOM 636 N N . ARG A 1 82 ? 2.205 7.111 -2.114 1.00 84.12 82 ARG A N 1
ATOM 637 C CA . ARG A 1 82 ? 1.644 6.511 -3.347 1.00 84.12 82 ARG A CA 1
ATOM 638 C C . ARG A 1 82 ? 0.114 6.299 -3.328 1.00 84.12 82 ARG A C 1
ATOM 640 O O . ARG A 1 82 ? -0.391 5.207 -3.576 1.00 84.12 82 ARG A O 1
ATOM 647 N N . PHE A 1 83 ? -0.655 7.383 -3.203 1.00 85.00 83 PHE A N 1
ATOM 648 C CA . PHE A 1 83 ? -2.114 7.385 -3.450 1.00 85.00 83 PHE A CA 1
ATOM 649 C C . PHE A 1 83 ? -2.512 7.611 -4.925 1.00 85.00 83 PHE A C 1
ATOM 651 O O . PHE A 1 83 ? -3.668 7.921 -5.237 1.00 85.00 83 PHE A O 1
ATOM 658 N N . THR A 1 84 ? -1.563 7.443 -5.851 1.00 86.56 84 THR A N 1
ATOM 659 C CA . THR A 1 84 ? -1.775 7.542 -7.303 1.00 86.56 84 THR A CA 1
ATOM 660 C C . THR A 1 84 ? -2.625 6.378 -7.836 1.00 86.56 84 THR A C 1
ATOM 662 O O . THR A 1 84 ? -2.945 5.433 -7.118 1.00 86.56 84 THR A O 1
ATOM 665 N N . HIS A 1 85 ? -3.021 6.431 -9.113 1.00 83.12 85 HIS A N 1
ATOM 666 C CA . HIS A 1 85 ? -3.827 5.375 -9.753 1.00 83.12 85 HIS A CA 1
ATOM 667 C C . HIS A 1 85 ? -3.158 3.990 -9.740 1.00 83.12 85 HIS A C 1
ATOM 669 O O . HIS A 1 85 ? -3.844 2.973 -9.707 1.00 83.12 85 HIS A O 1
ATOM 675 N N . THR A 1 86 ? -1.830 3.965 -9.751 1.00 90.06 86 THR A N 1
ATOM 676 C CA . THR A 1 86 ? -0.961 2.780 -9.731 1.00 90.06 86 THR A CA 1
ATOM 677 C C . THR A 1 86 ? -0.275 2.594 -8.379 1.00 90.06 86 THR A C 1
ATOM 679 O O . THR A 1 86 ? 0.695 1.849 -8.269 1.00 90.06 86 THR A O 1
ATOM 682 N N . GLY A 1 87 ? -0.739 3.298 -7.350 1.00 90.31 87 GLY A N 1
ATOM 683 C CA . GLY A 1 87 ? -0.181 3.238 -6.013 1.00 90.31 87 GLY A CA 1
ATOM 684 C C . GLY A 1 87 ? -0.865 2.183 -5.143 1.00 90.31 87 GLY A C 1
ATOM 685 O O . GLY A 1 87 ? -2.071 1.944 -5.250 1.00 90.31 87 GLY A O 1
ATOM 686 N N . ASN A 1 88 ? -0.097 1.530 -4.276 1.00 92.50 88 ASN A N 1
ATOM 687 C CA . ASN A 1 88 ? -0.568 0.418 -3.448 1.00 92.50 88 ASN A CA 1
ATOM 688 C C . ASN A 1 88 ? -1.355 0.859 -2.201 1.00 92.50 88 ASN A C 1
ATOM 690 O O . ASN A 1 88 ? -2.147 0.069 -1.683 1.00 92.50 88 ASN A O 1
ATOM 694 N N . ASP A 1 89 ? -1.200 2.101 -1.739 1.00 94.44 89 ASP A N 1
ATOM 695 C CA . ASP A 1 89 ? -1.949 2.640 -0.594 1.00 94.44 89 ASP A CA 1
ATOM 696 C C . ASP A 1 89 ? -3.320 3.197 -0.967 1.00 94.44 89 ASP A C 1
ATOM 698 O O . ASP A 1 89 ? -4.180 3.362 -0.105 1.00 94.44 89 ASP A O 1
ATOM 702 N N . GLN A 1 90 ? -3.606 3.377 -2.262 1.00 91.81 90 GLN A N 1
ATOM 703 C CA . GLN A 1 90 ? -4.845 4.000 -2.727 1.00 91.81 90 GLN A CA 1
ATOM 704 C C . GLN A 1 90 ? -6.119 3.399 -2.105 1.00 91.81 90 GLN A C 1
ATOM 706 O O . GLN A 1 90 ? -7.089 4.116 -1.848 1.00 91.81 90 GLN A O 1
ATOM 711 N N . ARG A 1 91 ? -6.139 2.079 -1.877 1.00 94.56 91 ARG A N 1
ATOM 712 C CA . ARG A 1 91 ? -7.306 1.371 -1.333 1.00 94.56 91 ARG A CA 1
ATOM 713 C C . ARG A 1 91 ? -7.464 1.502 0.183 1.00 94.56 91 ARG A C 1
ATOM 715 O O . ARG A 1 91 ? -8.577 1.304 0.660 1.00 94.56 91 ARG A O 1
ATOM 722 N N . ALA A 1 92 ? -6.424 1.887 0.920 1.00 95.62 92 ALA A N 1
ATOM 723 C CA . ALA A 1 92 ? -6.486 2.047 2.372 1.00 95.62 92 ALA A CA 1
ATOM 724 C C . ALA A 1 92 ? -7.516 3.104 2.809 1.00 95.62 92 ALA A C 1
ATOM 726 O O . ALA A 1 92 ? -8.251 2.888 3.770 1.00 95.62 92 ALA A O 1
ATOM 727 N N . ARG A 1 93 ? -7.669 4.181 2.026 1.00 93.94 93 ARG A N 1
ATOM 728 C CA . ARG A 1 93 ? -8.620 5.277 2.296 1.00 93.94 93 ARG A CA 1
ATOM 729 C C . ARG A 1 93 ? -10.091 4.866 2.362 1.00 93.94 93 ARG A C 1
ATOM 731 O O . ARG A 1 93 ? -10.923 5.665 2.768 1.00 93.94 93 ARG A O 1
ATOM 738 N N . TYR A 1 94 ? -10.437 3.672 1.875 1.00 94.94 94 TYR A N 1
ATOM 739 C CA . TYR A 1 94 ? -11.817 3.188 1.926 1.00 94.94 94 TYR A CA 1
ATOM 740 C C . TYR A 1 94 ? -12.210 2.653 3.303 1.00 94.94 94 TYR A C 1
ATOM 742 O O . TYR A 1 94 ? -13.395 2.423 3.505 1.00 94.94 94 TYR A O 1
ATOM 750 N N . VAL A 1 95 ? -11.242 2.412 4.195 1.00 96.56 95 VAL A N 1
ATOM 751 C CA . VAL A 1 95 ? -11.470 1.722 5.479 1.00 96.56 95 VAL A CA 1
ATOM 752 C C . VAL A 1 95 ? -10.733 2.344 6.660 1.00 96.56 95 VAL A C 1
ATOM 754 O O . VAL A 1 95 ? -10.829 1.853 7.778 1.00 96.56 95 VAL A O 1
ATOM 757 N N . ALA A 1 96 ? -9.962 3.404 6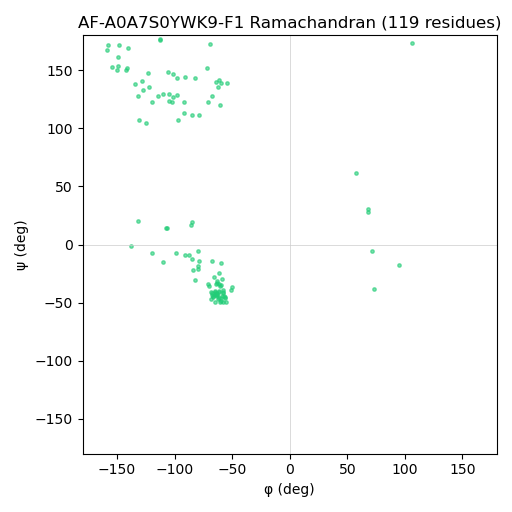.437 1.00 96.69 96 ALA A N 1
ATOM 758 C CA . ALA A 1 96 ? -9.293 4.143 7.495 1.00 96.69 96 ALA A CA 1
ATOM 759 C C . ALA A 1 96 ? -9.139 5.610 7.097 1.00 96.69 96 ALA A C 1
ATOM 761 O O . ALA A 1 96 ? -8.949 5.931 5.915 1.00 96.69 96 ALA A O 1
ATOM 762 N N . MET A 1 97 ? -9.135 6.490 8.101 1.00 95.19 97 MET A N 1
ATOM 763 C CA . MET A 1 97 ? -8.621 7.845 7.917 1.00 95.19 97 MET A CA 1
ATOM 764 C C . MET A 1 97 ? -7.204 7.755 7.371 1.00 95.19 97 MET A C 1
ATOM 766 O O . MET A 1 97 ? -6.450 6.866 7.754 1.00 95.19 97 MET A O 1
ATOM 770 N N . THR A 1 98 ? -6.859 8.615 6.421 1.00 95.38 98 THR A N 1
ATOM 771 C CA . THR A 1 98 ? -5.621 8.456 5.662 1.00 95.38 98 THR A CA 1
ATOM 772 C C . THR A 1 98 ? -4.838 9.754 5.599 1.00 95.38 98 THR A C 1
ATOM 774 O O . THR A 1 98 ? -5.375 10.771 5.163 1.00 95.38 98 THR A O 1
ATOM 777 N N . VAL A 1 99 ? -3.560 9.689 5.970 1.00 96.44 99 VAL A N 1
ATOM 778 C CA . VAL A 1 99 ? -2.584 10.760 5.755 1.00 96.44 99 VAL A CA 1
ATOM 779 C C . VAL A 1 99 ? -1.669 10.370 4.603 1.00 96.44 99 VAL A C 1
ATOM 781 O O . VAL A 1 99 ? -1.029 9.317 4.632 1.00 96.44 99 VAL A O 1
ATOM 784 N N . TRP A 1 100 ? -1.621 11.229 3.586 1.00 96.12 100 TRP A N 1
ATOM 785 C CA . TRP A 1 100 ? -0.697 11.083 2.469 1.00 96.12 100 TRP A CA 1
ATOM 786 C C . TRP A 1 100 ? 0.585 11.855 2.769 1.00 96.12 100 TRP A C 1
ATOM 788 O O . TRP A 1 100 ? 0.568 13.082 2.805 1.00 96.12 100 TRP A O 1
ATOM 798 N N . VAL A 1 101 ? 1.683 11.119 2.941 1.00 95.81 101 VAL A N 1
ATOM 799 C CA . VAL A 1 101 ? 3.039 11.661 3.075 1.00 95.81 101 VAL A CA 1
ATOM 800 C C . VAL A 1 101 ? 3.855 11.438 1.800 1.00 95.81 101 VAL A C 1
ATOM 802 O O . VAL A 1 101 ? 3.656 10.466 1.065 1.00 95.81 101 VAL A O 1
ATOM 805 N N . THR A 1 102 ? 4.777 12.349 1.508 1.00 93.75 102 THR A N 1
ATOM 806 C CA . THR A 1 102 ? 5.631 12.306 0.308 1.00 93.75 102 THR A CA 1
ATOM 807 C C . THR A 1 102 ? 7.091 11.994 0.616 1.00 93.75 102 THR A C 1
ATOM 809 O O . THR A 1 102 ? 7.855 11.661 -0.293 1.00 93.75 102 THR A O 1
ATOM 812 N N . ASN A 1 103 ? 7.491 12.098 1.883 1.00 94.38 103 ASN A N 1
ATOM 813 C CA . ASN A 1 103 ? 8.857 11.883 2.333 1.00 94.38 103 ASN A CA 1
ATOM 814 C C . ASN A 1 103 ? 8.908 11.550 3.844 1.00 94.38 103 ASN A C 1
ATOM 816 O O . ASN A 1 103 ? 7.906 11.715 4.547 1.00 94.38 103 ASN A O 1
ATOM 820 N N . PRO A 1 104 ? 10.061 11.082 4.358 1.00 97.06 104 PRO A N 1
ATOM 821 C CA . PRO A 1 104 ? 10.203 10.729 5.771 1.00 97.06 104 PRO A CA 1
ATOM 822 C C . PRO A 1 104 ? 10.033 11.900 6.748 1.00 97.06 104 PRO A C 1
ATOM 824 O O . PRO A 1 104 ? 9.520 11.680 7.835 1.00 97.06 104 PRO A O 1
ATOM 827 N N . VAL A 1 105 ? 10.397 13.130 6.369 1.00 97.75 105 VAL A N 1
ATOM 828 C CA . VAL A 1 105 ? 10.252 14.301 7.255 1.00 97.75 105 VAL A CA 1
ATOM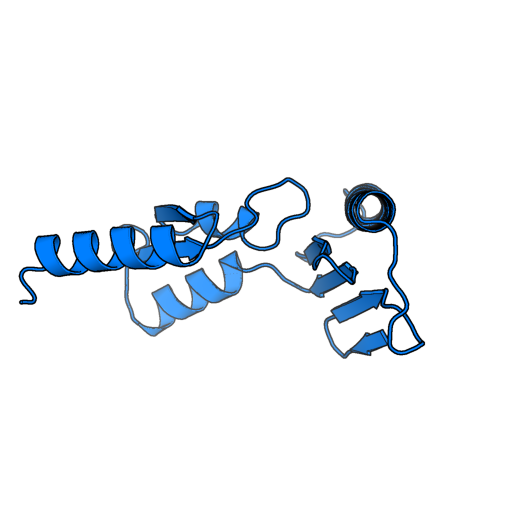 829 C C . VAL A 1 105 ? 8.776 14.597 7.510 1.00 97.75 105 VAL A C 1
ATOM 831 O O . VAL A 1 105 ? 8.369 14.727 8.653 1.00 97.75 105 VAL A O 1
ATOM 834 N N . GLU A 1 106 ? 7.936 14.566 6.470 1.00 97.00 106 GLU A N 1
ATOM 835 C CA . GLU A 1 106 ? 6.481 14.696 6.657 1.00 97.00 106 GLU 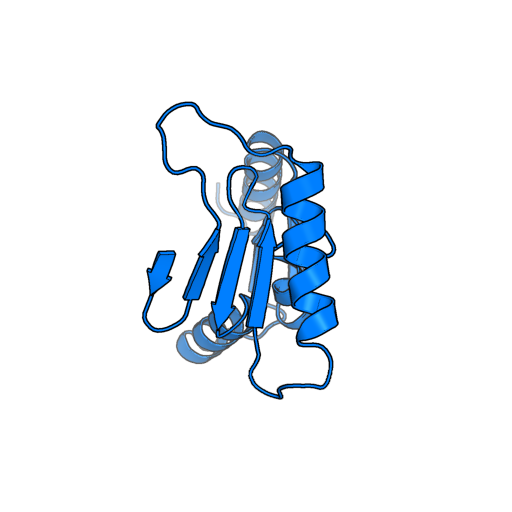A CA 1
ATOM 836 C C . GLU A 1 106 ? 5.915 13.583 7.550 1.00 97.00 106 GLU A C 1
ATOM 838 O O . GLU A 1 106 ? 4.988 13.815 8.319 1.00 97.00 106 GLU A O 1
ATOM 843 N N . THR A 1 107 ? 6.468 12.369 7.460 1.00 97.62 107 THR A N 1
ATOM 844 C CA . THR A 1 107 ? 6.074 11.265 8.351 1.00 97.62 107 THR A CA 1
ATOM 845 C C .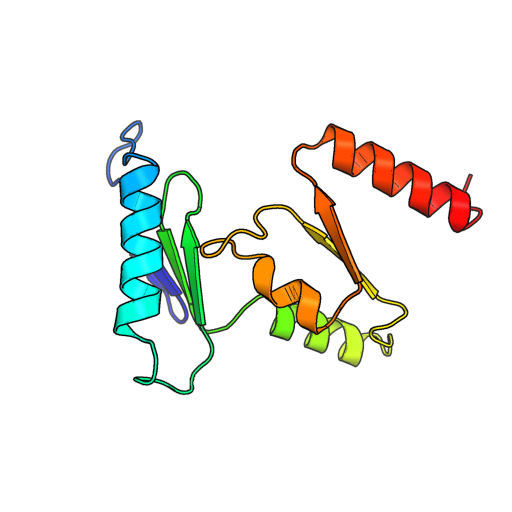 THR A 1 107 ? 6.365 11.617 9.808 1.00 97.62 107 THR A C 1
ATOM 847 O O . THR A 1 107 ? 5.499 11.422 10.655 1.00 97.62 107 THR A O 1
ATOM 850 N N . GLU A 1 108 ? 7.555 12.146 10.094 1.00 97.56 108 GLU A N 1
ATOM 851 C CA . GLU A 1 108 ? 7.950 12.593 11.434 1.00 97.56 108 GLU A CA 1
ATOM 852 C C . GLU A 1 108 ? 7.028 13.709 11.939 1.00 97.56 108 GLU A C 1
ATOM 854 O O . GLU A 1 108 ? 6.437 13.555 13.007 1.00 97.56 108 GLU A O 1
ATOM 859 N N . ASP A 1 109 ? 6.793 14.747 11.131 1.00 96.88 109 ASP A N 1
ATOM 860 C CA . ASP A 1 109 ? 5.940 15.886 11.495 1.00 96.88 109 ASP A CA 1
ATOM 861 C C . ASP A 1 109 ? 4.519 15.444 11.903 1.00 96.88 109 ASP A C 1
ATOM 863 O O . ASP A 1 109 ? 3.969 15.892 12.913 1.00 96.88 109 ASP A O 1
ATOM 867 N N . TYR A 1 110 ? 3.903 14.530 11.140 1.00 96.88 110 TYR A N 1
ATOM 868 C CA . TYR A 1 110 ? 2.571 14.016 11.478 1.00 96.88 110 TYR A CA 1
ATOM 869 C C . TYR A 1 110 ? 2.578 13.098 12.703 1.00 96.88 110 TYR A C 1
ATOM 871 O O . TYR A 1 110 ? 1.605 13.090 13.458 1.00 96.88 110 TYR A O 1
ATOM 879 N N . LEU A 1 111 ? 3.639 12.315 12.913 1.00 95.75 111 LEU A N 1
ATOM 880 C CA . LEU A 1 111 ? 3.758 11.475 14.105 1.00 95.75 111 LEU A CA 1
ATOM 881 C C . LEU A 1 111 ? 3.917 12.325 15.370 1.00 95.75 111 LEU A C 1
ATOM 883 O O . LEU A 1 111 ? 3.262 12.029 16.368 1.00 95.75 111 LEU A O 1
ATOM 887 N N . GLU A 1 112 ? 4.714 13.393 15.323 1.00 96.25 112 GLU A N 1
ATOM 888 C CA . GLU A 1 112 ? 4.833 14.354 16.425 1.00 96.25 112 GLU A CA 1
ATOM 889 C C . GLU A 1 112 ? 3.483 15.003 16.744 1.00 96.25 112 GLU A C 1
ATOM 891 O O . GLU A 1 112 ? 3.071 15.024 17.906 1.00 96.25 112 GLU A O 1
ATOM 896 N N . LEU A 1 113 ? 2.747 15.445 15.717 1.00 95.06 113 LEU A N 1
ATOM 897 C CA . LEU A 1 113 ? 1.399 15.991 15.882 1.00 95.06 113 LEU A CA 1
ATOM 898 C C . LEU A 1 113 ? 0.457 14.987 16.567 1.00 95.06 113 LEU A C 1
ATOM 900 O O . LEU A 1 113 ? -0.283 15.347 17.480 1.00 95.06 113 LEU A O 1
ATOM 904 N N . PHE A 1 114 ? 0.482 13.717 16.156 1.00 93.56 114 PHE A N 1
ATOM 905 C CA . PHE A 1 114 ? -0.366 12.686 16.756 1.00 93.56 114 PHE A CA 1
ATOM 906 C C . PHE A 1 114 ? -0.021 12.416 18.220 1.00 93.56 114 PHE A C 1
ATOM 908 O O . PHE A 1 114 ? -0.931 12.262 19.033 1.00 93.56 114 PHE A O 1
ATOM 915 N N . LEU A 1 115 ? 1.266 12.371 18.571 1.00 93.88 115 LEU A N 1
ATOM 916 C CA . LEU A 1 115 ? 1.704 12.169 19.954 1.00 93.88 115 LEU A CA 1
ATOM 917 C C . LEU A 1 115 ? 1.263 13.327 20.858 1.00 93.88 115 LEU A C 1
ATOM 919 O O . LEU A 1 115 ? 0.723 13.080 21.940 1.00 93.88 115 LEU A O 1
ATOM 923 N N . GLN A 1 116 ? 1.398 14.566 20.375 1.00 94.75 116 GLN A N 1
ATOM 924 C CA . GLN A 1 116 ? 0.945 15.767 21.081 1.00 94.75 116 GLN A CA 1
ATOM 925 C C . GLN A 1 116 ? -0.566 15.734 21.348 1.00 94.75 116 GLN A C 1
ATOM 927 O O . GLN A 1 116 ? -0.994 15.924 22.486 1.00 94.75 116 GLN A O 1
ATOM 932 N N . GLU A 1 117 ? -1.378 15.421 20.335 1.00 92.19 117 GLU A N 1
ATOM 933 C CA . GLU A 1 117 ? -2.840 15.320 20.478 1.00 92.19 117 GLU A CA 1
ATOM 934 C C . GLU A 1 117 ? -3.272 14.160 21.392 1.00 92.19 117 GLU A C 1
ATOM 936 O O . GLU A 1 117 ? -4.308 14.225 22.056 1.00 92.19 117 GLU A O 1
ATOM 941 N N . MET A 1 118 ? -2.471 13.095 21.470 1.00 90.75 118 MET A N 1
ATOM 942 C CA . MET A 1 118 ? -2.705 11.975 22.385 1.00 90.75 118 MET A CA 1
ATOM 943 C C . MET A 1 118 ? -2.254 12.255 23.828 1.00 90.75 118 MET A C 1
ATOM 945 O O . MET A 1 118 ? -2.504 11.424 24.704 1.00 90.75 118 MET A O 1
ATOM 949 N N . GLY A 1 119 ? -1.614 13.399 24.094 1.00 91.56 119 GLY A N 1
ATOM 950 C CA . GLY A 1 119 ? -1.085 13.750 25.414 1.00 91.56 119 GLY A CA 1
ATOM 951 C C . GLY A 1 119 ? 0.094 12.876 25.848 1.00 91.56 119 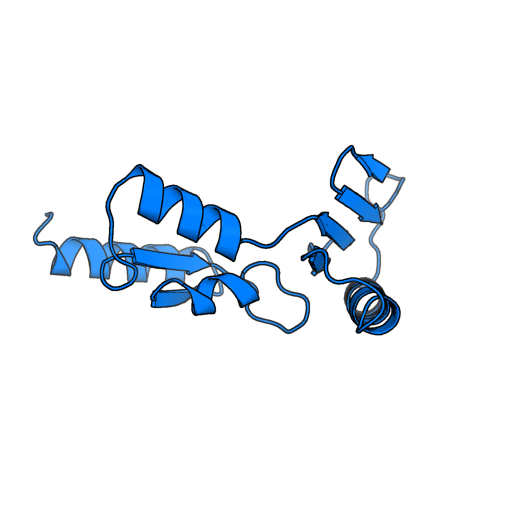GLY A C 1
ATOM 952 O O . GLY A 1 119 ? 0.274 12.640 27.043 1.00 91.56 119 GLY A O 1
ATOM 953 N N . VAL A 1 120 ? 0.855 12.349 24.885 1.00 81.75 120 VAL A N 1
ATOM 954 C CA . VAL A 1 120 ? 2.087 11.595 25.130 1.00 81.75 120 VAL A CA 1
ATOM 955 C C . VAL A 1 120 ? 3.258 12.565 24.957 1.00 81.75 120 VAL A C 1
ATOM 957 O O . VAL A 1 120 ? 3.533 12.983 23.834 1.00 81.75 120 VAL A O 1
ATOM 960 N N . GLU A 1 121 ? 3.889 12.956 26.072 1.00 58.81 121 GLU A N 1
ATOM 961 C CA . GLU A 1 121 ? 5.136 13.751 26.101 1.00 58.81 121 GLU A CA 1
ATOM 962 C C . GLU A 1 121 ? 6.367 12.924 25.707 1.00 58.81 121 GLU A C 1
ATOM 964 O O . GLU A 1 121 ? 6.469 11.752 26.149 1.00 58.81 121 GLU A O 1
#

pLDDT: mean 94.25, std 4.59, range [58.81, 98.31]